Protein AF-A0A971K843-F1 (afdb_monomer)

Sequence (124 aa):
DSLNKYAAVLQEIRYDRLYINTPVRPPAESRVRASDRAHVERAADFLGGVSIDLLVSDGFHSEIADDYRAILSIIKRHPMNQFEVEGFLKTRSNGDVQGLLKRLKEDPLVDVVEYKGYSTFRLK

Radius of gyration: 18.17 Å; Cα contacts (8 Å, |Δi|>4): 127; chains: 1; bounding box: 44×29×48 Å

Structure (mmCIF, N/CA/C/O backbone):
data_AF-A0A971K843-F1
#
_entry.id   AF-A0A971K843-F1
#
loop_
_atom_site.group_PDB
_atom_site.id
_atom_site.type_symbol
_atom_site.label_atom_id
_atom_site.label_alt_id
_atom_site.label_comp_id
_atom_site.label_asym_id
_atom_site.label_entity_id
_atom_site.label_seq_id
_atom_site.pdbx_PDB_ins_code
_atom_site.Cartn_x
_atom_site.Cartn_y
_atom_site.Cartn_z
_atom_site.occupancy
_atom_site.B_iso_or_equiv
_atom_site.auth_seq_id
_atom_site.auth_comp_id
_atom_site.auth_asym_id
_atom_site.auth_atom_id
_atom_site.pdbx_PDB_model_num
ATOM 1 N N . ASP A 1 1 ? -20.636 11.448 15.934 1.00 71.44 1 ASP A N 1
ATOM 2 C CA . ASP A 1 1 ? -21.206 10.598 14.868 1.00 71.44 1 ASP A CA 1
ATOM 3 C C . ASP A 1 1 ? -20.134 9.742 14.208 1.00 71.44 1 ASP A C 1
ATOM 5 O O . ASP A 1 1 ? -18.978 10.141 14.195 1.00 71.44 1 ASP A O 1
ATOM 9 N N . SER A 1 2 ? -20.505 8.540 13.763 1.00 90.12 2 SER A N 1
ATOM 10 C CA . SER A 1 2 ? -19.654 7.416 13.306 1.00 90.12 2 SER A CA 1
ATOM 11 C C . SER A 1 2 ? -18.537 6.960 14.259 1.00 90.12 2 SER A C 1
ATOM 13 O O . SER A 1 2 ? -18.630 5.849 14.769 1.00 90.12 2 SER A O 1
ATOM 15 N N . LEU A 1 3 ? -17.529 7.782 14.578 1.00 93.44 3 LEU A N 1
ATOM 16 C CA . LEU A 1 3 ? -16.438 7.392 15.491 1.00 93.44 3 LEU A CA 1
ATOM 17 C C . LEU A 1 3 ? -16.941 7.046 16.900 1.00 93.44 3 LEU A C 1
ATOM 19 O O . LEU A 1 3 ? -16.528 6.041 17.461 1.00 93.44 3 LEU A O 1
ATOM 23 N N . ASN A 1 4 ? -17.912 7.797 17.430 1.00 95.81 4 ASN A N 1
ATOM 24 C CA . ASN A 1 4 ? -18.560 7.454 18.706 1.00 95.81 4 ASN A CA 1
ATOM 25 C C . ASN A 1 4 ? -19.262 6.088 18.660 1.00 95.81 4 ASN A C 1
ATOM 27 O O . ASN A 1 4 ? -19.285 5.376 19.657 1.00 95.81 4 ASN A O 1
ATOM 31 N N . LYS A 1 5 ? -19.840 5.722 17.505 1.00 96.56 5 LYS A N 1
ATOM 32 C CA . LYS A 1 5 ? -20.507 4.425 17.327 1.00 96.56 5 LYS A CA 1
ATOM 33 C C . LYS A 1 5 ? -19.472 3.300 17.311 1.00 96.56 5 LYS A C 1
ATOM 35 O O . LYS A 1 5 ? -19.675 2.295 17.977 1.00 96.56 5 LYS A O 1
ATOM 40 N N . TYR A 1 6 ? -18.345 3.502 16.623 1.00 95.50 6 TYR A N 1
ATOM 41 C CA . TYR A 1 6 ? -17.215 2.573 16.678 1.00 95.50 6 TYR A CA 1
ATOM 42 C C . TYR A 1 6 ? -16.661 2.429 18.097 1.00 95.50 6 TYR A C 1
ATOM 44 O O . TYR A 1 6 ? -16.476 1.307 18.547 1.00 95.50 6 TYR A O 1
ATOM 52 N N . ALA A 1 7 ? -16.461 3.53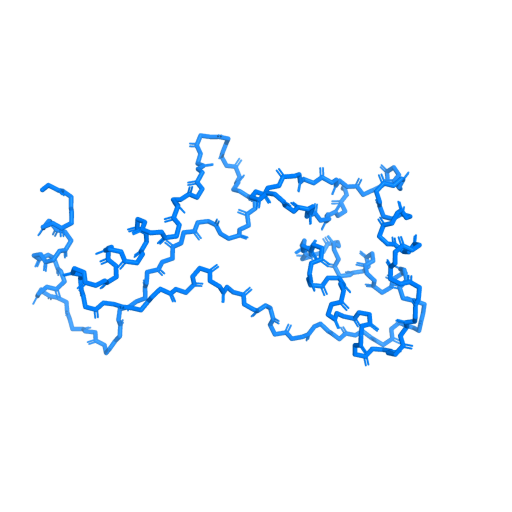2 18.823 1.00 95.31 7 ALA A N 1
ATOM 53 C CA . ALA A 1 7 ? -15.979 3.497 20.202 1.00 95.31 7 ALA A CA 1
ATOM 54 C C . ALA A 1 7 ? -16.905 2.685 21.124 1.00 95.31 7 ALA A C 1
ATOM 56 O O . ALA A 1 7 ? -16.416 1.873 21.901 1.00 95.31 7 ALA A O 1
ATOM 57 N N . ALA A 1 8 ? -18.227 2.852 20.999 1.00 96.31 8 ALA A N 1
ATOM 58 C CA . ALA A 1 8 ? -19.197 2.066 21.761 1.00 96.31 8 ALA A CA 1
ATOM 59 C C . ALA A 1 8 ? -19.097 0.564 21.447 1.00 96.31 8 ALA A C 1
ATOM 61 O O . ALA A 1 8 ? -18.989 -0.246 22.358 1.00 96.31 8 ALA A O 1
ATOM 62 N N . VAL A 1 9 ? -19.042 0.192 20.163 1.00 96.06 9 VAL A N 1
ATOM 63 C CA . VAL A 1 9 ? -18.907 -1.217 19.751 1.00 96.06 9 VAL A CA 1
ATOM 64 C C . VAL A 1 9 ? -17.584 -1.822 20.226 1.00 96.06 9 VAL A C 1
ATOM 66 O O . VAL A 1 9 ? -17.550 -2.968 20.662 1.00 96.06 9 VAL A O 1
ATOM 69 N N . LEU A 1 10 ? -16.489 -1.061 20.179 1.00 95.69 10 LEU A N 1
ATOM 70 C CA . LEU A 1 10 ? -15.182 -1.531 20.638 1.00 95.69 10 LEU A CA 1
ATOM 71 C C . LEU A 1 10 ? -15.172 -1.843 22.143 1.00 95.69 10 LEU A C 1
ATOM 73 O O . LEU A 1 10 ? -14.470 -2.761 22.546 1.00 95.69 10 LEU A O 1
ATOM 77 N N . GLN A 1 11 ? -15.978 -1.162 22.966 1.00 94.25 11 GLN A N 1
ATOM 78 C CA . GLN A 1 11 ? -16.097 -1.479 24.399 1.00 94.25 11 GLN A CA 1
ATOM 79 C C . GLN A 1 11 ? -16.719 -2.858 24.666 1.00 94.25 11 GLN A C 1
ATOM 81 O O . GLN A 1 11 ? -16.501 -3.430 25.732 1.00 94.25 11 GLN A O 1
ATOM 86 N N . GLU A 1 12 ? -17.470 -3.402 23.709 1.00 97.12 12 GLU A N 1
ATOM 87 C CA . GLU A 1 12 ? -18.124 -4.709 23.820 1.00 97.12 12 GLU A CA 1
ATOM 88 C C . GLU A 1 12 ? -17.242 -5.861 23.304 1.00 97.12 12 GLU A C 1
ATOM 90 O O . GLU A 1 12 ? -17.554 -7.034 23.518 1.00 97.12 12 GLU A O 1
ATOM 95 N N . ILE A 1 13 ? -16.124 -5.553 22.637 1.00 96.12 13 ILE A N 1
ATOM 96 C CA . ILE A 1 13 ? -15.235 -6.537 22.013 1.00 96.12 13 ILE A CA 1
ATOM 97 C C . ILE A 1 13 ? -13.937 -6.625 22.813 1.00 96.12 13 ILE A C 1
ATOM 99 O O . ILE A 1 13 ? -13.294 -5.624 23.111 1.00 96.12 13 ILE A O 1
ATOM 103 N N . ARG A 1 14 ? -13.481 -7.846 23.104 1.00 95.81 14 ARG A N 1
ATOM 104 C CA . ARG A 1 14 ? -12.137 -8.064 23.649 1.00 95.81 14 ARG A CA 1
ATOM 105 C C . ARG A 1 14 ? -11.120 -8.117 22.509 1.00 95.81 14 ARG A C 1
ATOM 107 O O . ARG A 1 14 ? -11.185 -9.015 21.674 1.00 95.81 14 ARG A O 1
ATOM 114 N N . TYR A 1 15 ? -10.165 -7.195 22.504 1.00 94.38 15 TYR A N 1
ATOM 115 C CA . TYR A 1 15 ? -9.064 -7.148 21.541 1.00 94.38 15 TYR A CA 1
ATOM 116 C C . TYR A 1 15 ? -7.770 -6.683 22.219 1.00 94.38 15 TYR A C 1
ATOM 118 O O . TYR A 1 15 ? -7.812 -5.965 23.215 1.00 94.38 15 TYR A O 1
ATOM 126 N N . ASP A 1 16 ? -6.620 -7.075 21.669 1.00 95.94 16 ASP A N 1
ATOM 127 C CA . ASP A 1 16 ? -5.309 -6.648 22.179 1.00 95.94 16 ASP A CA 1
ATOM 128 C C . ASP A 1 16 ? -4.819 -5.349 21.530 1.00 95.94 16 ASP A C 1
ATOM 130 O O . ASP A 1 16 ? -4.116 -4.556 22.153 1.00 95.94 16 ASP A O 1
ATOM 134 N N . ARG A 1 17 ? -5.144 -5.143 20.247 1.00 94.75 17 ARG A N 1
ATOM 135 C CA . ARG A 1 17 ? -4.690 -3.994 19.455 1.00 94.75 17 ARG A CA 1
ATOM 136 C C . ARG A 1 17 ? -5.753 -3.564 18.459 1.00 94.75 17 ARG A C 1
ATOM 138 O O . ARG A 1 17 ? -6.393 -4.407 17.835 1.00 94.75 17 ARG A O 1
ATOM 145 N N . LEU A 1 18 ? -5.885 -2.254 18.280 1.00 94.56 18 LEU A N 1
ATOM 146 C CA . LEU A 1 18 ? -6.715 -1.652 17.247 1.00 94.56 18 LEU A CA 1
ATOM 147 C C . LEU A 1 18 ? -5.812 -1.040 16.179 1.00 94.56 18 LEU A C 1
ATOM 149 O O . LEU A 1 18 ? -4.988 -0.177 16.474 1.00 94.56 18 LEU A O 1
ATOM 153 N N . TYR A 1 19 ? -5.988 -1.471 14.938 1.00 93.00 19 TYR A N 1
ATOM 154 C CA . TYR A 1 19 ? -5.283 -0.920 13.789 1.00 93.00 19 TYR A CA 1
ATOM 155 C C . TYR A 1 19 ? -6.272 -0.190 12.889 1.00 93.00 19 TYR A C 1
ATOM 157 O O . TYR A 1 19 ? -7.310 -0.744 12.527 1.00 93.00 19 TYR A O 1
ATOM 165 N N . ILE A 1 20 ? -5.944 1.045 12.521 1.00 91.50 20 ILE A N 1
ATOM 166 C CA . ILE A 1 20 ? -6.733 1.859 11.601 1.00 91.50 20 ILE A CA 1
ATOM 167 C C . ILE A 1 20 ? -5.985 1.931 10.276 1.00 91.50 20 ILE A C 1
ATOM 169 O O . ILE A 1 20 ? -4.802 2.266 10.228 1.00 91.50 20 ILE A O 1
ATOM 173 N N . ASN A 1 21 ? -6.678 1.607 9.190 1.00 89.38 21 ASN A N 1
ATOM 174 C CA . ASN A 1 21 ? -6.120 1.665 7.849 1.00 89.38 21 ASN A CA 1
ATOM 175 C C . ASN A 1 21 ? -7.053 2.430 6.912 1.00 89.38 21 ASN A C 1
ATOM 177 O O . ASN A 1 21 ? -8.254 2.551 7.144 1.00 89.38 21 ASN A O 1
ATOM 181 N N . THR A 1 22 ? -6.488 2.901 5.813 1.00 87.62 22 THR A N 1
ATOM 182 C CA . THR A 1 22 ? -7.204 3.471 4.675 1.00 87.62 22 THR A CA 1
ATOM 183 C C . THR A 1 22 ? -6.742 2.738 3.414 1.00 87.62 22 THR A C 1
ATOM 185 O O . THR A 1 22 ? -5.664 2.151 3.436 1.00 87.62 22 THR A O 1
ATOM 188 N N . PRO A 1 23 ? -7.475 2.760 2.285 1.00 84.88 23 PRO A N 1
ATOM 189 C CA . PRO A 1 23 ? -6.975 2.187 1.037 1.00 84.88 23 PRO A CA 1
ATOM 190 C C . PRO A 1 23 ? -5.550 2.657 0.684 1.00 84.88 23 PRO A C 1
ATOM 192 O O . PRO A 1 23 ? -5.324 3.797 0.267 1.00 84.88 23 PRO A O 1
ATOM 195 N N . VAL A 1 24 ? -4.573 1.770 0.872 1.00 73.56 24 VAL A N 1
ATOM 196 C CA . VAL A 1 24 ? -3.154 1.976 0.527 1.00 73.56 24 VAL A CA 1
ATOM 197 C C . VAL A 1 24 ? -2.811 1.485 -0.879 1.00 73.56 24 VAL A C 1
ATOM 199 O O . VAL A 1 24 ? -1.708 1.695 -1.362 1.00 73.56 24 VAL A O 1
ATOM 202 N N . ARG A 1 25 ? -3.768 0.840 -1.547 1.00 70.44 25 ARG A N 1
ATOM 203 C CA . ARG A 1 25 ? -3.679 0.372 -2.931 1.00 70.44 25 ARG A CA 1
ATOM 204 C C . ARG A 1 25 ? -4.876 0.890 -3.721 1.00 70.44 25 ARG A C 1
ATOM 206 O O . ARG A 1 25 ? -5.885 1.229 -3.092 1.00 70.44 25 ARG A O 1
ATOM 213 N N . PRO A 1 26 ? -4.794 0.932 -5.064 1.00 72.81 26 PRO A N 1
ATOM 214 C CA . PRO A 1 26 ? -5.930 1.293 -5.899 1.00 72.81 26 PRO A CA 1
ATOM 215 C C . PRO A 1 26 ? -7.151 0.422 -5.558 1.00 72.81 26 PRO A C 1
ATOM 217 O O . PRO A 1 26 ? -7.068 -0.804 -5.674 1.00 72.81 26 PRO A O 1
ATOM 220 N N . PRO A 1 27 ? -8.262 1.017 -5.093 1.00 75.88 27 PRO A N 1
ATOM 221 C CA . PRO A 1 27 ? -9.457 0.261 -4.758 1.00 75.88 27 PRO A CA 1
ATOM 222 C C . PRO A 1 27 ? -10.148 -0.246 -6.028 1.00 75.88 27 PRO A C 1
ATOM 224 O O . PRO A 1 27 ? -10.095 0.394 -7.077 1.00 75.88 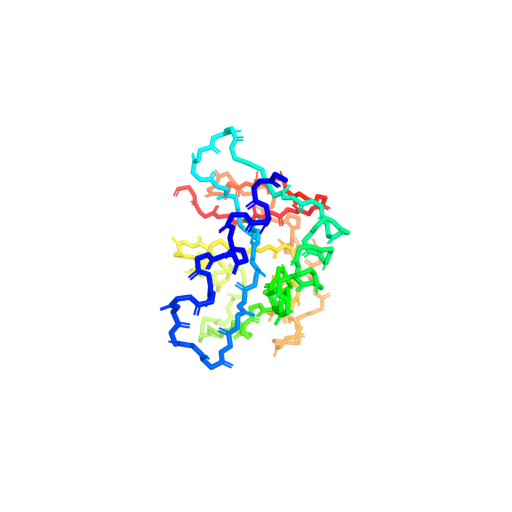27 PRO A O 1
ATOM 227 N N . ALA A 1 28 ? -10.828 -1.389 -5.922 1.00 79.00 28 ALA A N 1
ATOM 228 C CA . ALA A 1 28 ? -11.609 -1.950 -7.026 1.00 79.00 28 ALA A CA 1
ATOM 229 C C . ALA A 1 28 ? -12.801 -1.053 -7.415 1.00 79.00 28 ALA A C 1
ATOM 231 O O . ALA A 1 28 ? -13.189 -0.986 -8.578 1.00 79.00 28 ALA A O 1
ATOM 232 N N . GLU A 1 29 ? -13.369 -0.341 -6.440 1.00 83.88 29 GLU A N 1
ATOM 233 C CA . GLU A 1 29 ? -14.510 0.551 -6.623 1.00 83.88 29 GLU A CA 1
ATOM 234 C C . GLU A 1 29 ? -14.059 2.003 -6.815 1.00 83.88 29 GLU A C 1
ATOM 236 O O . GLU A 1 29 ? -13.413 2.589 -5.948 1.00 83.88 29 GLU A O 1
ATOM 241 N N . SER A 1 30 ? -14.483 2.634 -7.911 1.00 79.00 30 SER A N 1
ATOM 242 C CA . SER A 1 30 ? -14.080 4.005 -8.275 1.00 79.00 30 SER A CA 1
ATOM 243 C C . SER A 1 30 ? -14.542 5.100 -7.302 1.00 79.00 30 SER A C 1
ATOM 245 O O . SER A 1 30 ? -14.002 6.208 -7.304 1.00 79.00 30 SER A O 1
ATOM 247 N N . ARG A 1 31 ? -15.552 4.812 -6.472 1.00 87.94 31 ARG A N 1
ATOM 248 C CA . ARG A 1 31 ? -16.075 5.736 -5.450 1.00 87.94 31 ARG A CA 1
ATOM 249 C C . ARG A 1 31 ? -15.274 5.692 -4.152 1.00 87.94 31 ARG A C 1
ATOM 251 O O . ARG A 1 31 ? -15.398 6.604 -3.339 1.00 87.94 31 ARG A O 1
ATOM 258 N N . VAL A 1 32 ? -14.467 4.653 -3.956 1.00 86.25 32 VAL A N 1
ATOM 259 C CA . VAL A 1 32 ? -13.620 4.510 -2.777 1.00 86.25 32 VAL A CA 1
ATOM 260 C C . VAL A 1 32 ? -12.347 5.313 -3.002 1.00 86.25 32 VAL A C 1
ATOM 262 O O . VAL A 1 32 ? -11.695 5.221 -4.039 1.00 86.25 32 VAL A O 1
ATOM 265 N N . ARG A 1 33 ? -11.990 6.127 -2.014 1.00 81.12 33 ARG A N 1
ATOM 266 C CA . ARG A 1 33 ? -10.739 6.882 -1.985 1.00 81.12 33 ARG A CA 1
ATOM 267 C C . ARG A 1 33 ? -10.143 6.747 -0.603 1.00 81.12 33 ARG A C 1
ATOM 269 O O . ARG A 1 33 ? -10.872 6.573 0.372 1.00 81.12 33 ARG A O 1
ATOM 276 N N . ALA A 1 34 ? -8.825 6.828 -0.512 1.00 83.69 34 ALA A N 1
ATOM 277 C CA . ALA A 1 34 ? -8.219 6.951 0.794 1.00 83.69 34 ALA A CA 1
ATOM 278 C C . ALA A 1 34 ? -8.624 8.245 1.485 1.00 83.69 34 ALA A C 1
ATOM 280 O O . ALA A 1 34 ? -8.680 9.299 0.854 1.00 83.69 34 ALA A O 1
ATOM 281 N N . SER A 1 35 ? -8.803 8.142 2.795 1.00 86.31 35 SER A N 1
ATOM 282 C CA . SER A 1 35 ? -8.801 9.288 3.683 1.00 86.31 35 SER A CA 1
ATOM 283 C C . SER A 1 35 ? -7.396 9.872 3.802 1.00 86.31 35 SER A C 1
ATOM 285 O O . SER A 1 35 ? -6.384 9.171 3.695 1.00 86.31 35 SER A O 1
ATOM 287 N N . ASP A 1 36 ? -7.349 11.176 4.036 1.00 83.44 36 ASP A N 1
ATOM 288 C CA . ASP A 1 36 ? -6.116 11.925 4.243 1.00 83.44 36 ASP A CA 1
ATOM 289 C C . ASP A 1 36 ? -5.435 11.480 5.542 1.00 83.44 36 ASP A C 1
ATOM 291 O O . ASP A 1 36 ? -6.104 11.147 6.521 1.00 83.44 36 ASP A O 1
ATOM 295 N N . ARG A 1 37 ? -4.101 11.553 5.591 1.00 82.19 37 ARG A N 1
ATOM 296 C CA . ARG A 1 37 ? -3.314 11.121 6.757 1.00 82.19 37 ARG A CA 1
ATOM 297 C C . ARG A 1 37 ? -3.805 11.746 8.065 1.00 82.19 37 ARG A C 1
ATOM 299 O O . ARG A 1 37 ? -4.079 11.026 9.015 1.00 82.19 37 ARG A O 1
ATOM 306 N N . ALA A 1 38 ? -4.020 13.062 8.080 1.00 84.62 38 ALA A N 1
ATOM 307 C CA . ALA A 1 38 ? -4.499 13.764 9.268 1.00 84.62 38 ALA A CA 1
ATOM 308 C C . ALA A 1 38 ? -5.889 13.279 9.731 1.00 84.62 38 ALA A C 1
ATOM 310 O O . ALA A 1 38 ? -6.197 13.336 10.917 1.00 84.62 38 ALA A O 1
ATOM 311 N N . HIS A 1 39 ? -6.746 12.815 8.813 1.00 89.25 39 HIS A N 1
ATOM 312 C CA . HIS A 1 39 ? -8.035 12.214 9.165 1.00 89.25 39 HIS A CA 1
ATOM 313 C C . HIS A 1 39 ? -7.858 10.830 9.802 1.00 89.25 39 HIS A C 1
ATOM 315 O O . HIS A 1 39 ? -8.525 10.537 10.794 1.00 89.25 39 HIS A O 1
ATOM 321 N N . VAL A 1 40 ? -6.962 10.003 9.255 1.00 90.19 40 VAL A N 1
ATOM 322 C CA . VAL A 1 40 ? -6.668 8.662 9.783 1.00 90.19 40 VAL A CA 1
ATOM 323 C C . VAL A 1 40 ? -5.995 8.752 11.155 1.00 90.19 40 VAL A C 1
ATOM 325 O O . VAL A 1 40 ? -6.411 8.050 12.071 1.00 90.19 40 VAL A O 1
ATOM 328 N N . GLU A 1 41 ? -5.039 9.669 11.327 1.00 89.06 41 GLU A N 1
ATOM 329 C CA . GLU A 1 41 ? -4.384 9.945 12.614 1.00 89.06 41 GLU A CA 1
ATOM 330 C C . GLU A 1 41 ? -5.403 10.371 13.674 1.00 89.06 41 GLU A C 1
ATOM 332 O O . GLU A 1 41 ? -5.479 9.749 14.727 1.00 89.06 41 GLU A O 1
ATOM 337 N N . ARG A 1 42 ? -6.289 11.332 13.365 1.00 92.50 42 ARG A N 1
ATOM 338 C CA . ARG A 1 42 ? -7.358 11.731 14.300 1.00 92.50 42 ARG A CA 1
ATOM 339 C C . ARG A 1 42 ? -8.269 10.571 14.696 1.00 92.50 42 ARG A C 1
ATOM 341 O O . ARG A 1 42 ? -8.709 10.509 15.840 1.00 92.50 42 ARG A O 1
ATOM 348 N N . ALA A 1 43 ? -8.595 9.680 13.761 1.00 94.00 43 ALA A N 1
ATOM 349 C CA . ALA A 1 43 ? -9.419 8.511 14.053 1.00 94.00 43 ALA A CA 1
ATOM 350 C C . ALA A 1 43 ? -8.676 7.495 14.934 1.00 94.00 43 ALA A C 1
ATOM 352 O O . ALA A 1 43 ? -9.274 6.952 15.861 1.00 94.00 43 ALA A O 1
ATOM 353 N N . ALA A 1 44 ? -7.388 7.261 14.665 1.00 93.62 44 ALA A N 1
ATOM 354 C CA . ALA A 1 44 ? -6.537 6.404 15.480 1.00 93.62 44 ALA A CA 1
ATOM 355 C C . ALA A 1 44 ? -6.411 6.950 16.909 1.00 93.62 44 ALA A C 1
ATOM 357 O O . ALA A 1 44 ? -6.699 6.217 17.851 1.00 93.62 44 ALA A O 1
ATOM 358 N N . ASP A 1 45 ? -6.114 8.241 17.065 1.00 94.19 45 ASP A N 1
ATOM 359 C CA . ASP A 1 45 ? -6.019 8.905 18.369 1.00 94.19 45 ASP A CA 1
ATOM 360 C C . ASP A 1 45 ? -7.340 8.818 19.141 1.00 94.19 45 ASP A C 1
ATOM 362 O O . ASP A 1 45 ? -7.363 8.464 20.319 1.00 94.19 45 ASP A O 1
ATOM 366 N N . PHE A 1 46 ? -8.463 9.091 18.467 1.00 95.75 46 PHE A N 1
ATOM 367 C CA . PHE A 1 46 ? -9.786 9.066 19.088 1.00 95.75 46 PHE A CA 1
ATOM 368 C C . PHE A 1 46 ? -10.197 7.665 19.565 1.00 95.75 46 PHE A C 1
ATOM 370 O O . PHE A 1 46 ? -10.832 7.532 20.608 1.00 95.75 46 PHE A O 1
ATOM 377 N N . LEU A 1 47 ? -9.863 6.620 18.802 1.00 95.25 47 LEU A N 1
ATOM 378 C CA . LEU A 1 47 ? -10.240 5.238 19.114 1.00 95.25 47 LEU A CA 1
ATOM 379 C C . LEU A 1 47 ? -9.175 4.482 19.931 1.00 95.25 47 LEU A C 1
ATOM 381 O O . LEU A 1 47 ? -9.393 3.321 20.273 1.00 95.25 47 LEU A O 1
ATOM 385 N N . GLY A 1 48 ? -8.028 5.103 20.229 1.00 93.50 48 GLY A N 1
ATOM 386 C CA . GLY A 1 48 ? -6.897 4.444 20.893 1.00 93.50 48 GLY A CA 1
ATOM 387 C C . GLY A 1 48 ? -6.220 3.371 20.029 1.00 93.50 48 GLY A C 1
ATOM 388 O O . GLY A 1 48 ? -5.771 2.350 20.548 1.00 93.50 48 GLY A O 1
ATOM 389 N N . GLY A 1 49 ? -6.199 3.565 18.708 1.00 92.88 49 GLY A N 1
ATOM 390 C CA . GLY A 1 49 ? -5.601 2.654 17.733 1.00 92.88 49 GLY A CA 1
ATOM 391 C C . GLY A 1 49 ? -4.275 3.144 17.149 1.00 92.88 49 GLY A C 1
ATOM 392 O O . GLY A 1 49 ? -3.776 4.216 17.472 1.00 92.88 49 GLY A O 1
ATOM 393 N N . VAL A 1 50 ? -3.712 2.344 16.244 1.00 88.88 50 VAL A N 1
ATOM 394 C CA . VAL A 1 50 ? -2.472 2.638 15.514 1.00 88.88 50 VAL A CA 1
ATOM 395 C C . VAL A 1 50 ? -2.777 2.775 14.026 1.00 88.88 50 VAL A C 1
ATOM 397 O O . VAL A 1 50 ? -3.366 1.870 13.432 1.00 88.88 50 VAL A O 1
ATOM 400 N N . SER A 1 51 ? -2.356 3.883 13.412 1.00 87.19 51 SER A N 1
ATOM 401 C CA . SER A 1 51 ? -2.443 4.052 11.957 1.00 87.19 51 SER A CA 1
ATOM 402 C C . SER A 1 51 ? -1.421 3.165 11.244 1.00 87.19 51 SER A C 1
ATOM 404 O O . SER A 1 51 ? -0.235 3.204 11.571 1.00 87.19 51 SER A O 1
ATOM 406 N N . ILE A 1 52 ? -1.871 2.380 10.265 1.00 82.88 52 ILE A N 1
ATOM 407 C CA . ILE A 1 52 ? -1.025 1.471 9.464 1.00 82.88 52 ILE A CA 1
ATOM 408 C C . ILE A 1 52 ? -1.072 1.783 7.963 1.00 82.88 52 ILE A C 1
ATOM 410 O O . ILE A 1 52 ? -0.721 0.955 7.128 1.00 82.88 52 ILE A O 1
ATOM 414 N N . ASP A 1 53 ? -1.503 2.991 7.604 1.00 73.25 53 ASP A N 1
ATOM 415 C CA . ASP A 1 53 ? -1.588 3.469 6.222 1.00 73.25 53 ASP A CA 1
ATOM 416 C C . ASP A 1 53 ? -0.216 3.649 5.544 1.00 73.25 53 ASP A C 1
ATOM 418 O O . ASP A 1 53 ? -0.127 3.744 4.318 1.00 73.25 53 ASP A O 1
ATOM 422 N N . LEU A 1 54 ? 0.861 3.634 6.330 1.00 60.78 54 LEU A N 1
ATOM 423 C CA . LEU A 1 54 ? 2.231 3.438 5.868 1.00 60.78 54 LEU A CA 1
ATOM 424 C C . LEU A 1 54 ? 2.542 1.939 5.808 1.00 60.78 54 LEU A C 1
ATOM 426 O O . LEU A 1 54 ? 3.333 1.422 6.595 1.00 60.78 54 LEU A O 1
ATOM 430 N N . LEU A 1 55 ? 1.920 1.222 4.874 1.00 53.69 55 LEU A N 1
ATOM 431 C CA . LEU A 1 55 ? 2.400 -0.115 4.539 1.00 53.69 55 LEU A CA 1
ATOM 432 C C . LEU A 1 55 ? 3.713 0.037 3.768 1.00 53.69 55 LEU A C 1
ATOM 434 O O . LEU A 1 55 ? 3.735 0.222 2.554 1.00 53.69 55 LEU A O 1
ATOM 438 N N . VAL 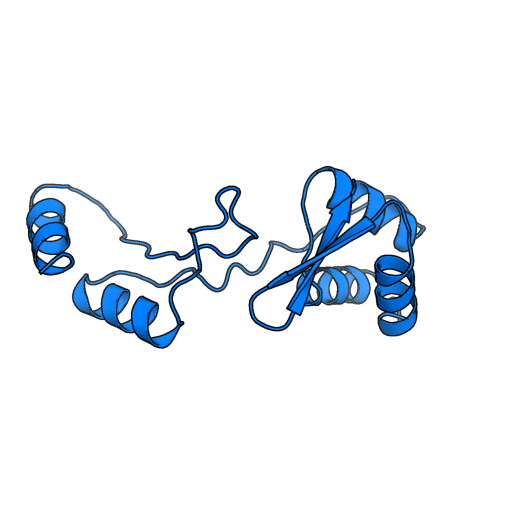A 1 56 ? 4.815 -0.011 4.514 1.00 50.59 56 VAL A N 1
ATOM 439 C CA . VAL A 1 56 ? 6.111 -0.419 3.981 1.00 50.59 56 VAL A CA 1
ATOM 440 C C . VAL A 1 56 ? 5.908 -1.859 3.530 1.00 50.59 56 VAL A C 1
ATOM 442 O O . VAL A 1 56 ? 5.661 -2.726 4.364 1.00 50.59 56 VAL A O 1
ATOM 445 N N . SER A 1 57 ? 5.921 -2.117 2.222 1.00 55.78 57 SER A N 1
ATOM 446 C CA . SER A 1 57 ? 6.012 -3.501 1.766 1.00 55.78 57 SER A CA 1
ATOM 447 C C . SER A 1 57 ? 7.275 -4.096 2.363 1.00 55.78 57 SER A C 1
ATOM 449 O O . SER A 1 57 ? 8.358 -3.527 2.193 1.00 55.78 57 SER A O 1
ATOM 451 N N . ASP A 1 58 ? 7.140 -5.244 3.025 1.00 57.16 58 ASP A N 1
ATOM 452 C CA . ASP A 1 58 ? 8.277 -6.116 3.278 1.00 57.16 58 ASP A CA 1
ATOM 453 C C . ASP A 1 58 ? 9.028 -6.272 1.950 1.00 57.16 58 ASP A C 1
ATOM 455 O O . ASP A 1 58 ? 8.413 -6.461 0.892 1.00 57.16 58 ASP A O 1
ATOM 459 N N . GLY A 1 59 ? 10.339 -6.032 1.984 1.00 72.81 59 GLY A N 1
ATOM 460 C CA . GLY A 1 59 ? 11.142 -5.860 0.779 1.00 72.81 59 GLY A CA 1
ATOM 461 C C . GLY A 1 59 ? 10.943 -7.011 -0.208 1.00 72.81 59 GLY A C 1
ATOM 462 O O . GLY A 1 59 ? 10.973 -8.182 0.165 1.00 72.81 59 GLY A O 1
ATOM 463 N N . PHE A 1 60 ? 10.735 -6.681 -1.482 1.00 86.75 60 PHE A N 1
ATOM 464 C CA . PHE A 1 60 ? 10.568 -7.694 -2.519 1.00 86.75 60 PHE A CA 1
ATOM 465 C C . PHE A 1 60 ? 11.873 -8.455 -2.761 1.00 86.75 60 PHE A C 1
ATOM 467 O O . PHE A 1 60 ? 12.968 -7.890 -2.707 1.00 86.75 60 PHE A O 1
ATOM 474 N N . HIS A 1 61 ? 11.746 -9.736 -3.098 1.00 88.12 61 HIS A N 1
ATOM 475 C CA . HIS A 1 61 ? 12.858 -10.577 -3.518 1.00 88.12 61 HIS A CA 1
ATOM 476 C C . HIS A 1 61 ? 12.517 -11.302 -4.823 1.00 88.12 61 HIS A C 1
ATOM 478 O O . HIS A 1 61 ? 11.364 -11.650 -5.076 1.00 88.12 61 HIS A O 1
ATOM 484 N N . SER A 1 62 ? 13.529 -11.519 -5.659 1.00 90.81 62 SER A N 1
ATOM 485 C CA . SER A 1 62 ? 13.408 -12.251 -6.918 1.00 90.81 62 SER A CA 1
ATOM 486 C C . SER A 1 62 ? 14.756 -12.852 -7.302 1.00 90.81 62 SER A C 1
ATOM 488 O O . SER A 1 62 ? 15.763 -12.146 -7.330 1.00 90.81 62 SER A O 1
ATOM 490 N N . GLU A 1 63 ? 14.757 -14.129 -7.678 1.00 93.00 63 GLU A N 1
ATOM 491 C CA . GLU A 1 63 ? 15.936 -14.822 -8.221 1.00 93.00 63 GLU A CA 1
ATOM 492 C C . GLU A 1 63 ? 16.198 -14.476 -9.696 1.00 93.00 63 GLU A C 1
ATOM 494 O O . GLU A 1 63 ? 17.259 -14.777 -10.239 1.00 93.00 63 GLU A O 1
ATOM 499 N N . ILE A 1 64 ? 15.247 -13.816 -10.368 1.00 95.62 64 ILE A N 1
ATOM 500 C CA . ILE A 1 64 ? 15.432 -13.349 -11.746 1.00 95.62 64 ILE A CA 1
ATOM 501 C C . ILE A 1 64 ? 16.524 -12.277 -11.740 1.00 95.62 64 ILE A C 1
ATOM 503 O O . ILE A 1 64 ? 16.366 -11.251 -11.082 1.00 95.62 64 ILE A O 1
ATOM 507 N N . ALA A 1 65 ? 17.615 -12.511 -12.473 1.00 92.50 65 ALA A N 1
ATOM 508 C CA . ALA A 1 65 ? 18.762 -11.604 -12.534 1.00 92.50 65 ALA A CA 1
ATOM 509 C C . ALA A 1 65 ? 18.446 -10.275 -13.245 1.00 92.50 65 ALA A C 1
ATOM 511 O O . ALA A 1 65 ? 18.900 -9.228 -12.803 1.00 92.50 65 ALA A O 1
ATOM 512 N N . ASP A 1 66 ? 17.648 -10.309 -14.318 1.00 94.81 66 ASP A N 1
ATOM 513 C CA . ASP A 1 66 ? 17.205 -9.103 -15.025 1.00 94.81 66 ASP A CA 1
ATOM 514 C C . ASP A 1 66 ? 16.137 -8.362 -14.211 1.00 94.81 66 ASP A C 1
ATOM 516 O O . ASP A 1 66 ? 15.034 -8.871 -13.994 1.00 94.81 66 ASP A O 1
ATOM 520 N N . ASP A 1 67 ? 16.465 -7.152 -13.770 1.00 95.00 67 ASP A N 1
ATOM 521 C CA . ASP A 1 67 ? 15.629 -6.380 -12.849 1.00 95.00 67 ASP A CA 1
ATOM 522 C C . ASP A 1 67 ? 14.276 -5.999 -13.443 1.00 95.00 67 ASP A C 1
ATOM 524 O O . ASP A 1 67 ? 13.263 -5.991 -12.743 1.00 95.00 67 ASP A O 1
ATOM 528 N N . TYR A 1 68 ? 14.230 -5.742 -14.750 1.00 95.56 68 TYR A N 1
ATOM 529 C CA . TYR A 1 68 ? 12.985 -5.419 -15.431 1.00 95.56 68 TYR A CA 1
ATOM 530 C C . TYR A 1 68 ? 12.033 -6.618 -15.435 1.00 95.56 68 TYR A C 1
ATOM 532 O O . TYR A 1 68 ? 10.879 -6.509 -15.022 1.00 95.56 68 TYR A O 1
ATOM 540 N N . ARG A 1 69 ? 12.525 -7.796 -15.831 1.00 95.75 69 ARG A N 1
ATOM 541 C CA . ARG A 1 69 ? 11.766 -9.052 -15.795 1.00 95.75 69 ARG A CA 1
ATOM 542 C C . ARG A 1 69 ? 11.394 -9.457 -14.375 1.00 95.75 69 ARG A C 1
ATOM 544 O O . ARG A 1 69 ? 10.309 -10.002 -14.178 1.00 95.75 69 ARG A O 1
ATOM 551 N N . ALA A 1 70 ? 12.260 -9.191 -13.398 1.00 95.75 70 ALA A N 1
ATOM 552 C CA . ALA A 1 70 ? 11.958 -9.403 -11.990 1.00 95.75 70 ALA A CA 1
ATOM 553 C C . ALA A 1 70 ? 10.746 -8.565 -11.562 1.00 95.75 70 ALA A C 1
ATOM 555 O O . ALA A 1 70 ? 9.787 -9.116 -11.022 1.00 95.75 70 ALA A O 1
ATOM 556 N N . ILE A 1 71 ? 10.739 -7.270 -11.893 1.00 95.38 71 ILE A N 1
ATOM 557 C CA . ILE A 1 71 ? 9.610 -6.381 -11.605 1.00 95.38 71 ILE A CA 1
ATOM 558 C C . ILE A 1 71 ? 8.351 -6.848 -12.334 1.00 95.38 71 ILE A C 1
ATOM 560 O O . ILE A 1 71 ? 7.326 -7.007 -11.679 1.00 95.38 71 ILE A O 1
ATOM 564 N N . LEU A 1 72 ? 8.415 -7.166 -13.634 1.00 96.00 72 LEU A N 1
ATOM 565 C CA . LEU A 1 72 ? 7.258 -7.692 -14.378 1.00 96.00 72 LEU A CA 1
ATOM 566 C C . LEU A 1 72 ? 6.658 -8.948 -13.718 1.00 96.00 72 LEU A C 1
ATOM 568 O O . LEU A 1 72 ? 5.438 -9.077 -13.608 1.00 96.00 72 LEU A O 1
ATOM 572 N N . SER A 1 73 ? 7.507 -9.865 -13.244 1.00 95.00 73 SER A N 1
ATOM 573 C CA . SER A 1 73 ? 7.087 -11.088 -12.545 1.00 95.00 73 SER A CA 1
ATOM 574 C C . SER A 1 73 ? 6.380 -10.802 -11.212 1.00 95.00 73 SER A C 1
ATOM 576 O O . SER A 1 73 ? 5.428 -11.501 -10.843 1.00 95.00 73 SER A O 1
ATOM 578 N N . ILE A 1 74 ? 6.815 -9.757 -10.500 1.00 93.94 74 ILE A N 1
ATOM 579 C CA . ILE A 1 74 ? 6.206 -9.306 -9.244 1.00 93.94 74 ILE A CA 1
ATOM 580 C C . ILE A 1 74 ? 4.877 -8.598 -9.529 1.00 93.94 74 ILE A C 1
ATOM 582 O O . ILE A 1 74 ? 3.838 -9.045 -9.037 1.00 93.94 74 ILE A O 1
ATOM 586 N N . ILE A 1 75 ? 4.870 -7.569 -1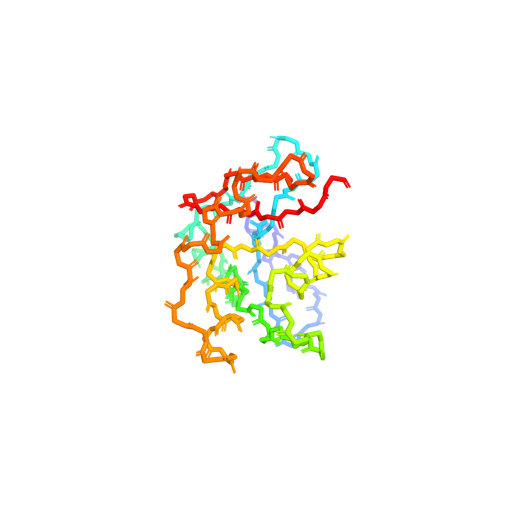0.386 1.00 93.69 75 ILE A N 1
ATOM 587 C CA . ILE A 1 75 ? 3.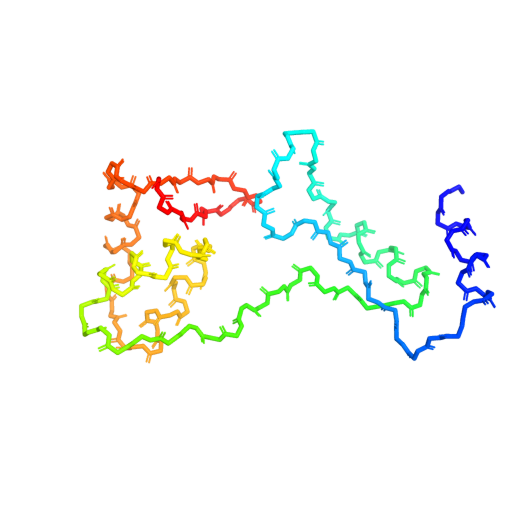681 -6.745 -10.675 1.00 93.69 75 ILE A CA 1
ATOM 588 C C . ILE A 1 75 ? 2.561 -7.498 -11.395 1.00 93.69 75 ILE A C 1
ATOM 590 O O . ILE A 1 75 ? 1.423 -7.030 -11.410 1.00 93.69 75 ILE A O 1
ATOM 594 N N . LYS A 1 76 ? 2.854 -8.691 -11.931 1.00 92.38 76 LYS A N 1
ATOM 595 C CA . LYS A 1 76 ? 1.848 -9.645 -12.416 1.00 92.38 76 LYS A CA 1
ATOM 596 C C . LYS A 1 76 ? 0.898 -10.129 -11.315 1.00 92.38 76 LYS A C 1
ATOM 598 O O . LYS A 1 76 ? -0.255 -10.433 -11.595 1.00 92.38 76 LYS A O 1
ATOM 603 N N . ARG A 1 77 ? 1.382 -10.262 -10.077 1.00 88.25 77 ARG A N 1
ATOM 604 C CA . ARG A 1 77 ? 0.602 -10.765 -8.927 1.00 88.25 77 ARG A CA 1
ATOM 605 C C . ARG A 1 77 ? 0.441 -9.723 -7.825 1.00 88.25 77 ARG A C 1
ATOM 607 O O . ARG A 1 77 ? -0.456 -9.844 -6.999 1.00 88.25 77 ARG A O 1
ATOM 614 N N . HIS A 1 78 ? 1.314 -8.722 -7.801 1.00 88.19 78 HIS A N 1
ATOM 615 C CA . HIS A 1 78 ? 1.391 -7.731 -6.745 1.00 88.19 78 HIS A CA 1
ATOM 616 C C . HIS A 1 78 ? 1.759 -6.361 -7.323 1.00 88.19 78 HIS A C 1
ATOM 618 O O . HIS A 1 78 ? 2.945 -6.101 -7.527 1.00 88.19 78 HIS A O 1
ATOM 624 N N . PRO A 1 79 ? 0.785 -5.459 -7.543 1.00 89.62 79 PRO A N 1
ATOM 625 C CA . PRO A 1 79 ? 1.084 -4.100 -7.976 1.00 89.62 79 PRO A CA 1
ATOM 626 C C . PRO A 1 79 ? 2.133 -3.453 -7.069 1.00 89.62 79 PRO A C 1
ATOM 628 O O . PRO A 1 79 ? 2.000 -3.542 -5.847 1.00 89.62 79 PRO A O 1
ATOM 631 N N . MET A 1 80 ? 3.160 -2.843 -7.658 1.00 90.94 80 MET A N 1
ATOM 632 C CA . MET A 1 80 ? 4.216 -2.143 -6.924 1.00 90.94 80 MET A CA 1
ATOM 633 C C . MET A 1 80 ? 4.066 -0.638 -7.124 1.00 90.94 80 MET A C 1
ATOM 635 O O . MET A 1 80 ? 3.921 -0.178 -8.257 1.00 90.94 80 MET A O 1
ATOM 639 N N . ASN A 1 81 ? 4.117 0.145 -6.052 1.00 89.69 81 ASN A N 1
ATOM 640 C CA . ASN A 1 81 ? 4.229 1.597 -6.159 1.00 89.69 81 ASN A CA 1
ATOM 641 C C . ASN A 1 81 ? 5.666 2.029 -6.504 1.00 89.69 81 ASN A C 1
ATOM 643 O O . ASN A 1 81 ? 6.611 1.251 -6.379 1.00 89.69 81 ASN A O 1
ATOM 647 N N . GLN A 1 82 ? 5.846 3.275 -6.949 1.00 89.81 82 GLN A N 1
ATOM 648 C CA . GLN A 1 82 ? 7.161 3.779 -7.359 1.00 89.81 82 GLN A CA 1
ATOM 649 C C . GLN A 1 82 ? 8.231 3.608 -6.268 1.00 89.81 82 GLN A C 1
ATOM 651 O O . GLN A 1 82 ? 9.335 3.176 -6.575 1.00 89.81 82 GLN A O 1
ATOM 656 N N . PHE A 1 83 ? 7.899 3.838 -4.993 1.00 88.12 83 PHE A N 1
ATOM 657 C CA . PHE A 1 83 ? 8.848 3.719 -3.883 1.00 88.12 83 PHE A CA 1
ATOM 658 C C . PHE A 1 83 ? 9.211 2.261 -3.580 1.00 88.12 83 PHE A C 1
ATOM 660 O O . PHE A 1 83 ? 10.344 1.971 -3.206 1.00 88.12 83 PHE A O 1
ATOM 667 N N . GLU A 1 84 ? 8.275 1.333 -3.774 1.00 89.44 84 GLU A N 1
ATOM 668 C CA . GLU A 1 84 ? 8.520 -0.109 -3.690 1.00 89.44 84 GLU A CA 1
ATOM 669 C C . GLU A 1 84 ? 9.450 -0.591 -4.809 1.00 89.44 84 GLU A C 1
ATOM 671 O O . GLU A 1 84 ? 10.358 -1.382 -4.548 1.00 89.44 84 GLU A O 1
ATOM 676 N N . VAL A 1 85 ? 9.267 -0.090 -6.037 1.00 91.62 85 VAL A N 1
ATOM 677 C CA . VAL A 1 85 ? 10.177 -0.363 -7.162 1.00 91.62 85 VAL A CA 1
ATOM 678 C C . VAL A 1 85 ? 11.570 0.189 -6.862 1.00 91.62 85 VAL A C 1
ATOM 680 O O . VAL A 1 85 ? 12.556 -0.531 -6.995 1.00 91.62 85 VAL A O 1
ATOM 683 N N . GLU A 1 86 ? 11.664 1.433 -6.390 1.00 90.69 86 GLU A N 1
ATOM 684 C CA . GLU A 1 86 ? 12.933 2.033 -5.972 1.00 90.69 86 GLU A CA 1
ATOM 685 C C . GLU A 1 86 ? 13.611 1.233 -4.853 1.00 90.69 86 GLU A C 1
ATOM 687 O O . GLU A 1 86 ? 14.816 0.987 -4.909 1.00 90.69 86 GLU A O 1
ATOM 692 N N . GLY A 1 87 ? 12.850 0.818 -3.838 1.00 89.75 87 GLY A N 1
ATOM 693 C CA . GLY A 1 87 ? 13.338 -0.001 -2.733 1.00 89.75 87 GLY A CA 1
ATOM 694 C C . GLY A 1 87 ? 13.879 -1.344 -3.216 1.00 89.75 87 GLY A C 1
ATOM 695 O O . GLY A 1 87 ? 14.999 -1.711 -2.869 1.00 89.75 87 GLY A O 1
ATOM 696 N N . PHE A 1 88 ? 13.130 -2.037 -4.076 1.00 91.56 88 PHE A N 1
ATOM 697 C CA . PHE A 1 88 ? 13.549 -3.298 -4.686 1.00 91.56 88 PHE A CA 1
ATOM 698 C C . PHE A 1 88 ? 14.828 -3.160 -5.524 1.00 91.56 88 PHE A C 1
ATOM 700 O O . PHE A 1 88 ? 15.712 -4.007 -5.453 1.00 91.56 88 PHE A O 1
ATOM 707 N N . LEU A 1 89 ? 14.972 -2.085 -6.298 1.00 92.00 89 LEU A N 1
ATOM 708 C CA . LEU A 1 89 ? 16.182 -1.860 -7.095 1.00 92.00 89 LEU A CA 1
ATOM 709 C C . LEU A 1 89 ? 17.393 -1.506 -6.222 1.00 92.00 89 LEU A C 1
ATOM 711 O O . LEU A 1 89 ? 18.507 -1.955 -6.501 1.00 92.00 89 LEU A O 1
ATOM 715 N N . LYS A 1 90 ? 17.178 -0.776 -5.119 1.00 88.94 90 LYS A N 1
ATOM 716 C CA . LYS A 1 90 ? 18.226 -0.477 -4.131 1.00 88.94 90 LYS A CA 1
ATOM 717 C C . LYS A 1 90 ? 18.765 -1.741 -3.461 1.00 88.94 90 LYS A C 1
ATOM 719 O O . LYS A 1 90 ? 19.981 -1.851 -3.313 1.00 88.94 90 LYS A O 1
ATOM 724 N N . THR A 1 91 ? 17.914 -2.712 -3.105 1.00 88.81 91 THR A N 1
ATOM 725 C CA . THR A 1 91 ? 18.386 -3.986 -2.515 1.00 88.81 91 THR A CA 1
ATOM 726 C C . THR A 1 91 ? 19.218 -4.822 -3.488 1.00 88.81 91 THR A C 1
ATOM 728 O O . THR A 1 91 ? 19.974 -5.688 -3.057 1.00 88.81 91 THR A O 1
ATOM 731 N N . ARG A 1 92 ? 19.122 -4.536 -4.789 1.00 89.62 92 ARG A N 1
ATOM 732 C CA . ARG A 1 92 ? 19.858 -5.209 -5.867 1.00 89.62 92 ARG A CA 1
ATOM 733 C C . ARG A 1 92 ? 21.050 -4.401 -6.381 1.00 89.62 92 ARG A C 1
ATOM 735 O O . ARG A 1 92 ? 21.674 -4.790 -7.361 1.00 89.62 92 ARG A O 1
ATOM 742 N N . SER A 1 93 ? 21.362 -3.281 -5.722 1.00 85.12 93 SER A N 1
ATOM 743 C CA . SER A 1 93 ? 22.451 -2.368 -6.091 1.00 85.12 93 SER A CA 1
ATOM 744 C C . SER A 1 93 ? 22.368 -1.849 -7.536 1.00 85.12 93 SER A C 1
ATOM 746 O O . SER A 1 93 ? 23.394 -1.526 -8.134 1.00 85.12 93 SER A O 1
ATOM 748 N N . ASN A 1 94 ? 21.160 -1.733 -8.101 1.00 77.25 94 ASN A N 1
ATOM 749 C CA . ASN A 1 94 ? 20.981 -1.153 -9.429 1.00 77.25 94 ASN A CA 1
ATOM 750 C C . ASN A 1 94 ? 20.988 0.385 -9.356 1.00 77.25 94 ASN A C 1
ATOM 752 O O . ASN A 1 94 ? 20.229 0.988 -8.596 1.00 77.25 94 ASN A O 1
ATOM 756 N N . GLY A 1 95 ? 21.851 1.014 -10.160 1.00 75.88 95 GLY A N 1
ATOM 757 C CA . GLY A 1 95 ? 21.984 2.469 -10.255 1.00 75.88 95 GLY A CA 1
ATOM 758 C C . GLY A 1 95 ? 20.997 3.163 -11.206 1.00 75.88 95 GLY A C 1
ATOM 759 O O . GLY A 1 95 ? 20.769 4.360 -11.048 1.00 75.88 95 GLY A O 1
ATOM 760 N N . ASP A 1 96 ? 20.383 2.453 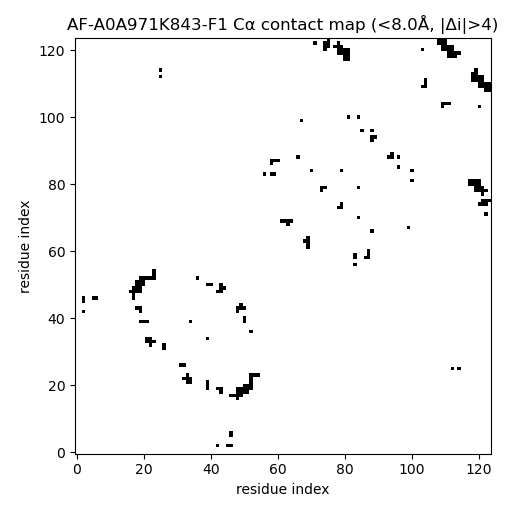-12.160 1.00 89.25 96 ASP A N 1
ATOM 761 C CA . ASP A 1 96 ? 19.472 3.026 -13.167 1.00 89.25 96 ASP A CA 1
ATOM 762 C C . ASP A 1 96 ? 17.989 2.863 -12.800 1.00 89.25 96 ASP A C 1
ATOM 764 O O . ASP A 1 96 ? 17.162 2.292 -13.515 1.00 89.25 96 ASP A O 1
ATOM 768 N N . VAL A 1 97 ? 17.639 3.395 -11.635 1.00 90.00 97 VAL A N 1
ATOM 769 C CA . VAL A 1 97 ? 16.261 3.397 -11.135 1.00 90.00 97 VAL A CA 1
ATOM 770 C C . VAL A 1 97 ? 15.332 4.201 -12.049 1.00 90.00 97 VAL A C 1
ATOM 772 O O . VAL A 1 97 ? 14.220 3.771 -12.355 1.00 90.00 97 VAL A O 1
ATOM 775 N N . GLN A 1 98 ? 15.786 5.370 -12.506 1.00 91.19 98 GLN A N 1
ATOM 776 C CA . GLN A 1 98 ? 14.969 6.281 -13.309 1.00 91.19 98 GLN A CA 1
ATOM 777 C C . GLN A 1 98 ? 14.718 5.738 -14.719 1.00 91.19 98 GLN A C 1
ATOM 779 O O . GLN A 1 98 ? 13.591 5.834 -15.209 1.00 91.19 98 GLN A O 1
ATOM 784 N N . GLY A 1 99 ? 15.721 5.124 -15.358 1.00 94.38 99 GLY A N 1
ATOM 785 C CA . GLY A 1 99 ? 15.555 4.480 -16.658 1.00 94.38 99 GLY A CA 1
ATOM 786 C C . GLY A 1 99 ? 14.555 3.330 -16.603 1.00 94.38 99 GLY A C 1
ATOM 787 O O . GLY A 1 99 ? 13.690 3.217 -17.474 1.00 94.38 99 GLY A O 1
ATOM 788 N N . LEU A 1 100 ? 14.588 2.527 -15.537 1.00 94.56 100 LEU A N 1
ATOM 789 C CA . LEU A 1 100 ? 13.660 1.411 -15.369 1.00 94.56 100 LEU A CA 1
ATOM 790 C C . LEU A 1 100 ? 12.229 1.891 -15.071 1.00 94.56 100 LEU A C 1
ATOM 792 O O . LEU A 1 100 ? 11.285 1.415 -15.702 1.00 94.56 100 LEU A O 1
ATOM 796 N N . LEU A 1 101 ? 12.052 2.884 -14.193 1.00 94.12 101 LEU A N 1
ATOM 797 C CA . LEU A 1 101 ? 10.740 3.502 -13.954 1.00 94.12 101 LEU A CA 1
ATOM 798 C C . LEU A 1 101 ? 10.148 4.100 -15.235 1.00 94.12 101 LEU A C 1
ATOM 800 O O . LEU A 1 101 ? 8.961 3.917 -15.505 1.00 94.12 101 LEU A O 1
ATOM 804 N N . LYS A 1 102 ? 10.967 4.781 -16.044 1.00 95.56 102 LYS A N 1
A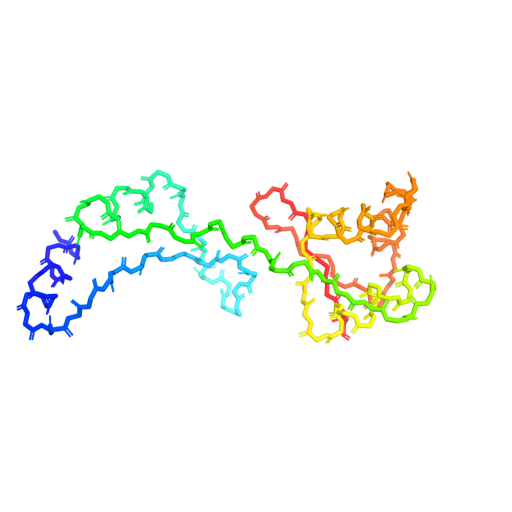TOM 805 C CA . LYS A 1 102 ? 10.544 5.298 -17.350 1.00 95.56 102 LYS A CA 1
ATOM 806 C C . LYS A 1 102 ? 10.105 4.161 -18.273 1.00 95.56 102 LYS A C 1
ATOM 808 O O . LYS A 1 102 ? 9.014 4.224 -18.832 1.00 95.56 102 LYS A O 1
ATOM 813 N N . ARG A 1 103 ? 10.901 3.092 -18.361 1.00 95.81 103 ARG A N 1
ATOM 814 C CA . ARG A 1 103 ? 10.582 1.907 -19.166 1.00 95.81 103 ARG A CA 1
ATOM 815 C C . ARG A 1 103 ? 9.257 1.260 -18.753 1.00 95.81 103 ARG A C 1
ATOM 817 O O . ARG A 1 103 ? 8.481 0.902 -19.626 1.00 95.81 103 ARG A O 1
ATOM 824 N N . LEU A 1 104 ? 8.970 1.153 -17.452 1.00 95.94 104 LEU A N 1
ATOM 825 C CA . LEU A 1 104 ? 7.685 0.635 -16.956 1.00 95.94 104 LEU A CA 1
ATOM 826 C C . LEU A 1 104 ? 6.501 1.520 -17.359 1.00 95.94 104 LEU A C 1
ATOM 828 O 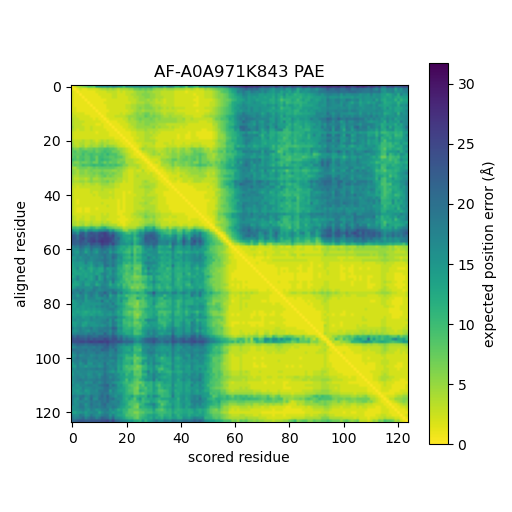O . LEU A 1 104 ? 5.432 0.996 -17.648 1.00 95.94 104 LEU A O 1
ATOM 832 N N . LYS A 1 105 ? 6.676 2.848 -17.376 1.00 94.94 105 LYS A N 1
ATOM 833 C CA . LYS A 1 105 ? 5.620 3.787 -17.793 1.00 94.94 105 LYS A CA 1
ATOM 834 C C . LYS A 1 105 ? 5.316 3.719 -19.289 1.00 94.94 105 LYS A C 1
ATOM 836 O O . LYS A 1 105 ? 4.197 4.017 -19.691 1.00 94.94 105 LYS A O 1
ATOM 841 N N . GLU A 1 106 ? 6.313 3.367 -20.093 1.00 96.12 106 GLU A N 1
ATOM 842 C CA . GLU A 1 106 ? 6.212 3.286 -21.552 1.00 96.12 106 GLU A CA 1
ATOM 843 C C . GLU A 1 106 ? 5.816 1.882 -22.049 1.00 96.12 106 GLU A C 1
ATOM 845 O O . GLU A 1 106 ? 5.469 1.730 -23.221 1.00 96.12 106 GLU A O 1
ATOM 850 N N . ASP A 1 107 ? 5.843 0.854 -21.190 1.00 96.12 107 ASP A N 1
ATOM 851 C CA . ASP A 1 107 ? 5.512 -0.518 -21.585 1.00 96.12 107 ASP A CA 1
ATOM 852 C C . ASP A 1 107 ? 3.992 -0.698 -21.780 1.00 96.12 107 ASP A C 1
ATOM 854 O O . ASP A 1 107 ? 3.215 -0.546 -20.833 1.00 96.12 107 ASP A O 1
ATOM 858 N N . PRO A 1 108 ? 3.530 -1.082 -22.986 1.00 94.56 108 PRO A N 1
ATOM 859 C CA . PRO A 1 108 ? 2.110 -1.245 -23.277 1.00 94.56 108 PRO A CA 1
ATOM 860 C C . PRO A 1 108 ? 1.440 -2.396 -22.512 1.00 94.56 108 PRO A C 1
ATOM 862 O O . PRO A 1 108 ? 0.210 -2.444 -22.492 1.00 94.56 108 PRO A O 1
ATOM 865 N N . LEU A 1 109 ? 2.194 -3.317 -21.907 1.00 94.31 109 LEU A N 1
ATOM 866 C CA . LEU A 1 109 ? 1.687 -4.406 -21.063 1.00 94.31 109 LEU A CA 1
ATOM 867 C C . LEU A 1 109 ? 1.550 -4.004 -19.589 1.00 94.31 109 LEU A C 1
ATOM 869 O O . LEU A 1 109 ? 0.994 -4.769 -18.798 1.00 94.31 109 LEU A O 1
ATOM 873 N N . VAL A 1 110 ? 2.047 -2.826 -19.214 1.00 96.19 110 VAL A N 1
ATOM 874 C CA . VAL A 1 110 ? 1.983 -2.308 -17.850 1.00 96.19 110 VAL A CA 1
ATOM 875 C C . VAL A 1 110 ? 0.886 -1.252 -17.764 1.00 96.19 110 VAL A C 1
ATOM 877 O O . VAL A 1 110 ? 0.840 -0.284 -18.520 1.00 96.19 110 VAL A O 1
ATOM 880 N N . ASP A 1 111 ? -0.022 -1.450 -16.820 1.00 94.69 111 ASP A N 1
ATOM 881 C CA . ASP A 1 111 ? -0.974 -0.440 -16.387 1.00 94.69 111 ASP A CA 1
ATOM 882 C C . ASP A 1 111 ? -0.307 0.442 -15.327 1.00 94.69 111 ASP A C 1
ATOM 884 O O . ASP A 1 111 ? 0.145 -0.045 -14.282 1.00 94.69 111 ASP A O 1
ATOM 888 N N . VAL A 1 112 ? -0.295 1.751 -15.577 1.00 94.19 112 VAL A N 1
ATOM 889 C CA . VAL A 1 112 ? 0.158 2.760 -14.617 1.00 94.19 112 VAL A CA 1
ATOM 890 C C . VAL A 1 112 ? -1.059 3.431 -13.999 1.00 94.19 112 VAL A C 1
ATOM 892 O O . VAL A 1 112 ? -1.841 4.091 -14.683 1.00 94.19 112 VAL A O 1
ATOM 895 N N . VAL A 1 113 ? -1.216 3.271 -12.690 1.00 89.62 113 VAL A N 1
ATOM 896 C CA . VAL A 1 113 ? -2.284 3.900 -11.915 1.00 89.62 113 VAL A CA 1
ATOM 897 C C . VAL A 1 113 ? -1.680 5.001 -11.057 1.00 89.62 113 VAL A C 1
ATOM 899 O O . VAL A 1 113 ? -0.935 4.725 -10.119 1.00 89.62 113 VAL A O 1
ATOM 902 N N . GLU A 1 114 ? -2.015 6.250 -11.365 1.00 84.44 114 GLU A N 1
ATOM 903 C CA . GLU A 1 114 ? -1.642 7.396 -10.537 1.00 84.44 114 GLU A CA 1
ATOM 904 C C . GLU A 1 114 ? -2.556 7.470 -9.312 1.00 84.44 114 GLU A C 1
ATOM 906 O O . GLU A 1 114 ? -3.775 7.630 -9.425 1.00 84.44 114 GLU A O 1
ATOM 911 N N . TYR A 1 115 ? -1.972 7.341 -8.122 1.00 69.50 115 TYR A N 1
ATOM 912 C CA . TYR A 1 115 ? -2.712 7.355 -6.867 1.00 69.50 115 TYR A CA 1
ATOM 913 C C . TYR A 1 115 ? -1.893 8.036 -5.774 1.00 69.50 115 TYR A C 1
ATOM 915 O O . TYR A 1 115 ? -0.718 7.742 -5.595 1.00 69.50 115 TYR A O 1
ATOM 923 N N . LYS A 1 116 ? -2.507 8.971 -5.033 1.00 66.31 116 LYS A N 1
ATOM 924 C CA . LYS A 1 116 ? -1.853 9.708 -3.930 1.00 66.31 116 LYS A CA 1
ATOM 925 C C . LYS A 1 116 ? -0.531 10.410 -4.313 1.00 66.31 116 LYS A C 1
ATOM 927 O O . LYS A 1 116 ? 0.340 10.591 -3.468 1.00 66.31 116 LYS A O 1
ATOM 932 N N . GLY A 1 117 ? -0.395 10.835 -5.571 1.00 74.69 117 GLY A N 1
ATOM 933 C CA . GLY A 1 117 ? 0.792 11.548 -6.060 1.00 74.69 117 GLY A CA 1
ATOM 934 C C . GLY A 1 117 ? 1.983 10.649 -6.401 1.00 74.69 117 GLY A C 1
ATOM 935 O O . GLY A 1 117 ? 3.089 11.158 -6.562 1.00 74.69 117 GLY A O 1
ATOM 936 N N . TYR A 1 118 ? 1.774 9.335 -6.507 1.00 81.12 118 TYR A N 1
ATOM 937 C CA . TYR A 1 118 ? 2.777 8.396 -6.991 1.00 81.12 118 TYR A CA 1
ATOM 938 C C . TYR A 1 118 ? 2.184 7.394 -7.983 1.00 81.12 118 TYR A C 1
ATOM 940 O O . TYR A 1 118 ? 1.002 7.039 -7.926 1.00 81.12 118 TYR A O 1
ATOM 948 N N . SER A 1 119 ? 3.045 6.889 -8.863 1.00 89.31 119 SER A N 1
ATOM 949 C CA . SER A 1 119 ? 2.675 5.860 -9.829 1.00 89.31 119 SER A CA 1
ATOM 950 C C . SER A 1 119 ? 2.636 4.482 -9.157 1.00 89.31 119 SER A C 1
ATOM 952 O O . SER A 1 119 ? 3.546 4.115 -8.411 1.00 89.31 119 SER A O 1
ATOM 954 N N . THR A 1 120 ? 1.597 3.698 -9.438 1.00 90.81 120 THR A N 1
ATOM 955 C CA . THR A 1 120 ? 1.516 2.266 -9.117 1.00 90.81 120 THR A CA 1
ATOM 956 C C . THR A 1 120 ? 1.496 1.455 -10.403 1.00 90.81 120 THR A C 1
ATOM 958 O O . THR A 1 120 ? 0.687 1.721 -11.288 1.00 90.81 120 THR A O 1
ATOM 961 N N . PHE A 1 121 ? 2.368 0.457 -10.498 1.00 93.38 121 PHE A N 1
ATOM 962 C CA . PHE A 1 121 ? 2.557 -0.389 -11.670 1.00 93.38 121 PHE A CA 1
ATOM 963 C C . PHE A 1 121 ? 1.910 -1.752 -11.449 1.00 93.38 121 PHE A C 1
ATOM 965 O O . PHE A 1 121 ? 2.168 -2.409 -10.438 1.00 93.38 121 PHE A O 1
ATOM 972 N N . ARG A 1 122 ? 1.095 -2.203 -12.402 1.00 92.88 122 ARG A N 1
ATOM 973 C CA . ARG A 1 122 ? 0.532 -3.561 -12.441 1.00 92.88 122 ARG A CA 1
ATOM 974 C C . ARG A 1 122 ? 0.574 -4.098 -13.866 1.00 92.88 122 ARG A C 1
ATOM 976 O O . 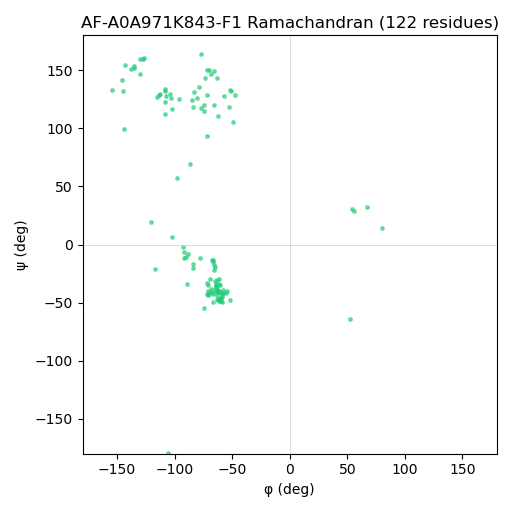ARG A 1 122 ? 0.510 -3.317 -14.809 1.00 92.88 122 ARG A O 1
ATOM 983 N N . LEU A 1 123 ? 0.675 -5.411 -14.033 1.00 92.31 123 LEU A N 1
ATOM 984 C CA . LEU A 1 123 ? 0.536 -6.003 -15.365 1.00 92.31 123 LEU A CA 1
ATOM 985 C C . LEU A 1 123 ? -0.942 -5.973 -15.799 1.00 92.31 123 LEU A C 1
ATOM 987 O O . LEU A 1 123 ? -1.820 -6.138 -14.947 1.00 92.31 123 LEU A O 1
ATOM 991 N N . LYS A 1 124 ? -1.191 -5.740 -17.091 1.00 86.44 124 LYS A N 1
ATOM 992 C CA . LYS A 1 124 ? -2.521 -5.864 -17.710 1.00 86.44 124 LYS A CA 1
ATOM 993 C C . LYS A 1 124 ? -3.035 -7.302 -17.714 1.00 86.44 124 LYS A C 1
ATOM 995 O O . LYS A 1 124 ? -2.200 -8.237 -17.772 1.00 86.44 124 LYS A O 1
#

Nearest PDB structures (foldseek):
  1wq2-assembly1_A  TM=7.587E-01  e=3.392E-01  Nitratidesulfovibrio vulgaris
  2l01-assembly1_B  TM=5.482E-01  e=1.497E-01  Phocaeicola vulgatus ATCC 8482
  6jmi-assembly1_A  TM=5.715E-01  e=3.185E-01  Mycobacterium tuberculosis H37Rv
  7zs9-assembly1_2  TM=6.151E-01  e=1.053E+00  Saccharomyces cerevisiae
  5wvi-assembly1_S  TM=5.031E-01  e=1.354E+00  Saccharomyces cerevisiae S288C

Foldseek 3Di:
DVLVVVLVVVVVDDDDAAEFEFPLDDDPDPPGAGDDPVVSVVSCVSNVHHYPSPPPDPQDDDPPLDLLVRVQVCLQPHWDWLVSSVRNCVVVVHPPSVVSVVVQVPDPQWDWDQGPNTTIIHGD

Secondary structure (DSSP, 8-state):
--HHHHHHHHHHS--S--EE----S--SSTT--PPPHHHHHHHHHHHT-EE-----PPPP----SSHHHHHHHHHTTS-EEHHHHHHHHHHTT-S-HHHHHHHHHH-TTEEEEEETTEEEEEE-

Mean predicted aligned error: 9.08 Å

Solvent-accessible surface area (backbone atoms only — not comparable to full-atom values): 7614 Å² total; per-residue (Å²): 119,68,63,60,57,52,50,57,55,51,75,78,51,93,75,94,76,50,76,38,74,47,63,78,58,92,62,94,50,90,87,60,71,56,71,54,68,73,58,48,49,52,51,10,65,74,66,71,33,42,68,52,59,77,69,74,71,78,80,71,84,68,90,53,82,54,62,69,62,32,47,54,64,42,18,61,82,43,67,37,39,55,67,54,50,48,50,40,36,54,79,67,71,53,85,62,55,66,62,49,54,51,48,52,72,69,34,90,62,40,44,75,44,81,53,98,91,40,49,29,39,26,51,109

pLDDT: mean 88.12, std 9.58, range [50.59, 97.12]